Protein AF-A0A533ZZ92-F1 (afdb_monomer)

Nearest PDB structures (foldseek):
  5c22-assembly4_D  TM=4.446E-01  e=8.056E+00  Escherichia coli

Structure (mmCIF, N/CA/C/O backbone):
data_AF-A0A533ZZ92-F1
#
_entry.id   AF-A0A533ZZ92-F1
#
loop_
_atom_site.group_PDB
_atom_site.id
_atom_site.type_symbol
_atom_site.label_atom_id
_atom_site.label_alt_id
_atom_site.label_comp_id
_atom_site.label_asym_id
_atom_site.label_entity_id
_atom_site.label_seq_id
_atom_site.pdbx_PDB_ins_code
_atom_site.Cartn_x
_atom_site.Cartn_y
_atom_site.Cartn_z
_atom_site.occupancy
_atom_site.B_iso_or_equiv
_atom_site.auth_seq_id
_atom_site.auth_comp_id
_atom_site.auth_asym_id
_atom_site.auth_atom_id
_atom_site.pdbx_PDB_model_num
ATOM 1 N N . MET A 1 1 ? 40.485 -9.472 18.984 1.00 39.28 1 MET A N 1
ATOM 2 C CA . MET A 1 1 ? 40.193 -10.751 18.293 1.00 39.28 1 MET A CA 1
ATOM 3 C C . MET A 1 1 ? 38.671 -10.844 18.200 1.00 39.28 1 MET A C 1
ATOM 5 O O . MET A 1 1 ? 38.068 -10.799 19.252 1.00 39.28 1 MET A O 1
ATOM 9 N N . HIS A 1 2 ? 37.953 -10.836 17.078 1.00 36.47 2 HIS A N 1
ATOM 10 C CA . HIS A 1 2 ? 38.237 -11.016 15.654 1.00 36.47 2 HIS A CA 1
ATOM 11 C C . HIS A 1 2 ? 37.529 -9.912 14.844 1.00 36.47 2 HIS A C 1
ATOM 13 O O . HIS A 1 2 ? 36.383 -9.574 15.118 1.00 36.47 2 HIS A O 1
ATOM 19 N N . LYS A 1 3 ? 38.226 -9.373 13.837 1.00 41.16 3 LYS A N 1
ATOM 20 C CA . LYS A 1 3 ? 37.643 -8.608 12.729 1.00 41.16 3 LYS A CA 1
ATOM 21 C C . LYS A 1 3 ? 37.130 -9.624 11.703 1.00 41.16 3 LYS A C 1
ATOM 23 O O . LYS A 1 3 ? 37.913 -10.476 11.292 1.00 41.16 3 LYS A O 1
ATOM 28 N N . GLN A 1 4 ? 35.876 -9.523 11.271 1.00 42.19 4 GLN A N 1
ATOM 29 C CA . GLN A 1 4 ? 35.390 -10.211 10.072 1.00 42.19 4 GLN A CA 1
ATOM 30 C C . GLN A 1 4 ? 34.881 -9.187 9.060 1.00 42.19 4 GLN A C 1
ATOM 32 O O . GLN A 1 4 ? 33.756 -8.705 9.091 1.00 42.19 4 GLN A O 1
ATOM 37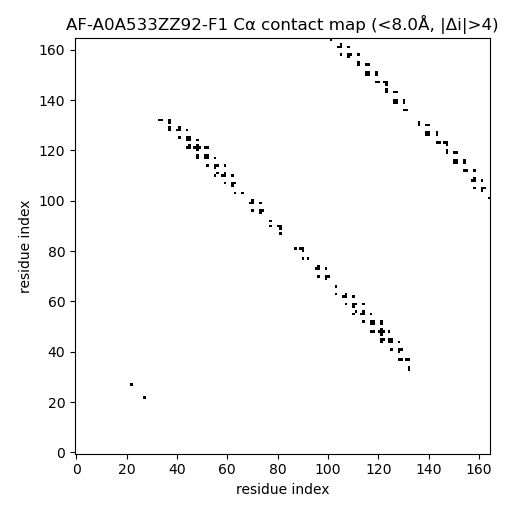 N N . THR A 1 5 ? 35.835 -8.824 8.214 1.00 46.47 5 THR A N 1
ATOM 38 C CA . THR A 1 5 ? 35.755 -8.489 6.797 1.00 46.47 5 THR A CA 1
ATOM 39 C C . THR A 1 5 ? 34.429 -8.889 6.137 1.00 46.47 5 THR A C 1
ATOM 41 O O . THR A 1 5 ? 34.236 -10.050 5.784 1.00 46.47 5 THR A O 1
ATOM 44 N N . PHE A 1 6 ? 33.536 -7.921 5.914 1.00 45.91 6 PHE A N 1
ATOM 45 C CA . PHE A 1 6 ? 32.474 -8.073 4.922 1.00 45.91 6 PHE A CA 1
ATOM 46 C C . PHE A 1 6 ? 33.083 -7.846 3.540 1.00 45.91 6 PHE A C 1
ATOM 48 O O . PHE A 1 6 ? 33.509 -6.750 3.179 1.00 45.91 6 PHE A O 1
ATOM 55 N N . ILE A 1 7 ? 33.208 -8.958 2.827 1.00 47.31 7 ILE A N 1
ATOM 56 C CA . ILE A 1 7 ? 33.732 -9.081 1.476 1.00 47.31 7 ILE A CA 1
ATOM 57 C C . ILE A 1 7 ? 32.750 -8.439 0.488 1.00 47.31 7 ILE A C 1
ATOM 59 O O . ILE A 1 7 ? 31.554 -8.713 0.517 1.00 47.31 7 ILE A O 1
ATOM 63 N N . LEU A 1 8 ? 33.319 -7.590 -0.369 1.00 40.47 8 LEU A N 1
ATOM 64 C CA . LEU A 1 8 ? 32.918 -7.247 -1.734 1.00 40.47 8 LEU A CA 1
ATOM 65 C C . LEU A 1 8 ? 31.659 -7.950 -2.280 1.00 40.47 8 LEU A C 1
ATOM 67 O O . LEU A 1 8 ? 31.715 -9.113 -2.673 1.00 40.47 8 LEU A O 1
ATOM 71 N N . VAL A 1 9 ? 30.584 -7.182 -2.476 1.00 41.62 9 VAL A N 1
ATOM 72 C CA . VAL A 1 9 ? 29.672 -7.414 -3.605 1.00 41.62 9 VAL A CA 1
ATOM 73 C C . VAL A 1 9 ? 30.158 -6.528 -4.741 1.00 41.62 9 VAL A C 1
ATOM 75 O O . VAL A 1 9 ? 29.884 -5.332 -4.819 1.00 41.62 9 VAL A O 1
ATOM 78 N N . THR A 1 10 ? 30.989 -7.137 -5.574 1.00 44.03 10 THR A N 1
ATOM 79 C CA . THR A 1 10 ? 31.538 -6.593 -6.806 1.00 44.03 10 THR A CA 1
ATOM 80 C C . THR A 1 10 ? 30.385 -6.207 -7.735 1.00 44.03 10 THR A C 1
ATOM 82 O O . THR A 1 10 ? 29.710 -7.067 -8.298 1.00 44.03 10 THR A O 1
ATOM 85 N N . LEU A 1 11 ? 30.161 -4.904 -7.905 1.00 43.47 11 LEU A N 1
ATOM 86 C CA . LEU A 1 11 ? 29.409 -4.335 -9.022 1.00 43.47 11 LEU A CA 1
ATOM 87 C C . LEU A 1 11 ? 30.173 -4.642 -10.314 1.00 43.47 11 LEU A C 1
ATOM 89 O O . LEU A 1 11 ? 30.963 -3.835 -10.796 1.00 43.47 11 LEU A O 1
ATOM 93 N N . ILE A 1 12 ? 29.956 -5.830 -10.876 1.00 45.38 12 ILE A N 1
ATOM 94 C CA . ILE A 1 12 ? 30.328 -6.116 -12.260 1.00 45.38 12 ILE A CA 1
ATOM 95 C C . ILE A 1 12 ? 29.243 -5.474 -13.128 1.00 45.38 12 ILE A C 1
ATOM 97 O O . ILE A 1 12 ? 28.360 -6.140 -13.661 1.00 45.38 12 ILE A O 1
ATOM 101 N N . PHE A 1 13 ? 29.293 -4.145 -13.250 1.00 50.41 13 PHE A N 1
ATOM 102 C CA . PHE A 1 13 ? 28.770 -3.490 -14.441 1.00 50.41 13 PHE A CA 1
ATOM 103 C C . PHE A 1 13 ? 29.670 -3.957 -15.575 1.00 50.41 13 PHE A C 1
ATOM 105 O O . PHE A 1 13 ? 30.800 -3.492 -15.723 1.00 50.41 13 PHE A O 1
ATOM 112 N N . ALA A 1 14 ? 29.202 -4.974 -16.296 1.00 43.69 14 ALA A N 1
ATOM 113 C CA . ALA A 1 14 ? 29.878 -5.502 -17.458 1.00 43.69 14 ALA A CA 1
ATOM 114 C C . ALA A 1 14 ? 30.215 -4.336 -18.394 1.00 43.69 14 ALA A C 1
ATOM 116 O O . ALA A 1 14 ? 29.336 -3.710 -18.987 1.00 43.69 14 ALA A O 1
ATOM 117 N N . ALA A 1 15 ? 31.510 -4.048 -18.496 1.00 45.81 15 ALA A N 1
ATOM 118 C CA . ALA A 1 15 ? 32.088 -3.243 -19.549 1.00 45.81 15 ALA A CA 1
ATOM 119 C C . ALA A 1 15 ? 31.890 -3.985 -20.879 1.00 45.81 15 ALA A C 1
ATOM 121 O O . ALA A 1 15 ? 32.808 -4.601 -21.409 1.00 45.81 15 ALA A O 1
ATOM 122 N N . VAL A 1 16 ? 30.678 -3.938 -21.427 1.00 52.72 16 VAL A N 1
ATOM 123 C CA . VAL A 1 16 ? 30.406 -4.295 -22.822 1.00 52.72 16 VAL A CA 1
ATOM 124 C C . VAL A 1 16 ? 30.580 -3.023 -23.650 1.00 52.72 16 VAL A C 1
ATOM 126 O O . VAL A 1 16 ? 29.627 -2.484 -24.198 1.00 52.72 16 VAL A O 1
ATOM 129 N N . LEU A 1 17 ? 31.796 -2.469 -23.665 1.00 52.34 17 LEU A N 1
ATOM 130 C CA . LEU A 1 17 ? 32.117 -1.304 -24.503 1.00 52.34 17 LEU A CA 1
ATOM 131 C C . LEU A 1 17 ? 33.278 -1.525 -25.466 1.00 52.34 17 LEU A C 1
ATOM 133 O O . LEU A 1 17 ? 33.547 -0.662 -26.292 1.00 52.34 17 LEU A O 1
ATOM 137 N N . LEU A 1 18 ? 33.960 -2.662 -25.428 1.00 51.09 18 LEU A N 1
ATOM 138 C CA . LEU A 1 18 ? 35.061 -2.898 -26.351 1.00 51.09 18 LEU A CA 1
ATOM 139 C C . LEU A 1 18 ? 35.036 -4.339 -26.823 1.00 51.09 18 LEU A C 1
ATOM 141 O O . LEU A 1 18 ? 35.726 -5.170 -26.244 1.00 51.09 18 LEU A O 1
ATOM 145 N N . GLN A 1 19 ? 34.254 -4.612 -27.868 1.00 47.12 19 GLN A N 1
ATOM 146 C CA . GLN A 1 19 ? 34.702 -5.363 -29.049 1.00 47.12 19 GLN A CA 1
ATOM 147 C C . GLN A 1 19 ? 33.508 -5.700 -29.947 1.00 47.12 19 GLN A C 1
ATOM 149 O O . GLN A 1 19 ? 32.736 -6.609 -29.669 1.00 47.12 19 GLN A O 1
ATOM 154 N N . GLY A 1 20 ? 33.406 -4.970 -31.058 1.00 41.41 20 GLY A N 1
ATOM 155 C CA . GLY A 1 20 ? 32.576 -5.345 -32.198 1.00 41.41 20 GLY A CA 1
ATOM 156 C C . GLY A 1 20 ? 31.281 -4.554 -32.320 1.00 41.41 20 GLY A C 1
ATOM 157 O O . GLY A 1 20 ? 30.236 -4.992 -31.862 1.00 41.41 20 GLY A O 1
ATOM 158 N N . CYS A 1 21 ? 31.325 -3.423 -33.020 1.00 41.62 21 CYS A N 1
ATOM 159 C CA . CYS A 1 21 ? 30.693 -3.300 -34.334 1.00 41.62 21 CYS A CA 1
ATOM 160 C C . CYS A 1 21 ? 30.851 -1.870 -34.845 1.00 41.62 21 CYS A C 1
ATOM 162 O O . CYS A 1 21 ? 30.814 -0.898 -34.098 1.00 41.62 21 CYS A O 1
ATOM 164 N N . ASN A 1 22 ? 30.995 -1.775 -36.155 1.00 46.97 22 ASN A N 1
ATOM 165 C CA . ASN A 1 22 ? 30.945 -0.575 -36.971 1.00 46.97 22 ASN A CA 1
ATOM 166 C C . ASN A 1 22 ? 29.517 0.021 -36.935 1.00 46.97 22 ASN A C 1
ATOM 168 O O . ASN A 1 22 ? 28.823 0.068 -37.947 1.00 46.97 22 ASN A O 1
ATOM 172 N N . GLN A 1 23 ? 29.012 0.347 -35.741 1.00 46.34 23 GLN A N 1
ATOM 173 C CA . GLN A 1 23 ? 27.671 0.873 -35.539 1.00 46.34 23 GLN A CA 1
ATOM 174 C C . GLN A 1 23 ? 27.705 2.374 -35.767 1.00 46.34 23 GLN A C 1
ATOM 176 O O . GLN A 1 23 ? 28.268 3.145 -34.995 1.00 46.34 23 GLN A O 1
ATOM 181 N N . GLN A 1 24 ? 27.091 2.739 -36.883 1.00 47.12 24 GLN A N 1
ATOM 182 C CA . GLN A 1 24 ? 26.692 4.073 -37.285 1.00 47.12 24 GLN A CA 1
ATOM 183 C C . GLN A 1 24 ? 26.411 4.983 -36.066 1.00 47.12 24 GLN A C 1
ATOM 185 O O . GLN A 1 24 ? 25.638 4.574 -35.188 1.00 47.12 24 GLN A O 1
ATOM 190 N N . PRO A 1 25 ? 26.990 6.199 -35.999 1.00 53.19 25 PRO A N 1
ATOM 191 C CA . PRO A 1 25 ? 26.830 7.126 -34.870 1.00 53.19 25 PRO A CA 1
ATOM 192 C C . PRO A 1 25 ? 25.360 7.431 -34.526 1.00 53.19 25 PRO A C 1
ATOM 194 O O . PRO A 1 25 ? 25.044 7.722 -33.372 1.00 53.19 25 PRO A O 1
ATOM 197 N N . ASP A 1 26 ? 24.446 7.251 -35.484 1.00 54.91 26 ASP A N 1
ATOM 198 C CA . ASP A 1 26 ? 22.996 7.355 -35.293 1.00 54.91 26 ASP A CA 1
ATOM 199 C C . ASP A 1 26 ? 22.424 6.350 -34.272 1.00 54.91 26 ASP A C 1
ATOM 201 O O . ASP A 1 26 ? 21.426 6.634 -33.610 1.00 54.91 26 ASP A O 1
ATOM 205 N N . THR A 1 27 ? 23.050 5.181 -34.095 1.00 57.94 27 THR A N 1
ATOM 206 C CA . THR A 1 27 ? 22.552 4.127 -33.187 1.00 57.94 27 THR A CA 1
ATOM 207 C C . THR A 1 27 ? 22.940 4.408 -31.737 1.00 57.94 27 THR A C 1
ATOM 209 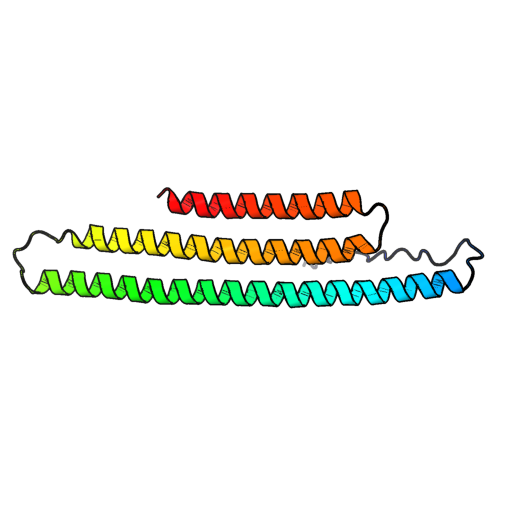O O . THR A 1 27 ? 22.128 4.226 -30.833 1.00 57.94 27 THR A O 1
ATOM 212 N N . ALA A 1 28 ? 24.157 4.909 -31.504 1.00 61.38 28 ALA A N 1
ATOM 213 C CA . ALA A 1 28 ? 24.635 5.262 -30.168 1.00 61.38 28 ALA A CA 1
ATOM 214 C C . ALA A 1 28 ? 23.874 6.469 -29.595 1.00 61.38 28 ALA A C 1
ATOM 216 O O . ALA A 1 28 ? 23.447 6.435 -28.441 1.00 61.38 28 ALA A O 1
ATOM 217 N N . ALA A 1 29 ? 23.628 7.494 -30.420 1.00 63.28 29 ALA A N 1
ATOM 218 C CA . ALA A 1 29 ? 22.827 8.653 -30.031 1.00 63.28 29 ALA A CA 1
ATOM 219 C C . ALA A 1 29 ? 21.377 8.264 -29.686 1.00 63.28 29 ALA A C 1
ATOM 221 O O . ALA A 1 29 ? 20.819 8.746 -28.698 1.00 63.28 29 ALA A O 1
ATOM 222 N N . LYS A 1 30 ? 20.781 7.339 -30.453 1.00 63.66 30 LYS A N 1
ATOM 223 C CA . LYS A 1 30 ? 19.426 6.831 -30.206 1.00 63.66 30 LYS A CA 1
ATOM 224 C C . LYS A 1 30 ? 19.328 6.037 -28.898 1.00 63.66 30 LYS A C 1
ATOM 226 O O . LYS A 1 30 ? 18.434 6.299 -28.103 1.00 63.66 30 LYS A O 1
ATOM 231 N N . VAL A 1 31 ? 20.288 5.152 -28.620 1.00 66.94 31 VAL A N 1
ATOM 232 C CA . VAL A 1 31 ? 20.342 4.391 -27.355 1.00 66.94 31 VAL A CA 1
ATOM 233 C C . VAL A 1 31 ? 20.523 5.315 -26.144 1.00 66.94 31 VAL A C 1
ATOM 235 O O . VAL A 1 31 ? 19.898 5.099 -25.103 1.00 66.94 31 VAL A O 1
ATOM 238 N N . GLN A 1 32 ? 21.326 6.376 -26.265 1.00 64.69 32 GLN A N 1
ATOM 239 C CA . GLN A 1 32 ? 21.478 7.378 -25.204 1.00 64.69 32 GLN A CA 1
ATOM 240 C C . GLN A 1 32 ? 20.180 8.155 -24.945 1.00 64.69 32 GLN A C 1
ATOM 242 O O . GLN A 1 32 ? 19.794 8.328 -23.787 1.00 64.69 32 GLN A O 1
ATOM 247 N N . ALA A 1 33 ? 19.487 8.583 -26.004 1.00 70.00 33 ALA A N 1
ATOM 248 C CA . ALA A 1 33 ? 18.204 9.274 -25.895 1.00 70.00 33 ALA A CA 1
ATOM 249 C C . ALA A 1 33 ? 17.108 8.374 -25.290 1.00 70.00 33 ALA A C 1
ATOM 251 O O . ALA A 1 33 ? 16.371 8.814 -24.405 1.00 70.00 33 ALA A O 1
ATOM 252 N N . ASP A 1 34 ? 17.045 7.105 -25.701 1.00 73.50 34 ASP A N 1
ATOM 253 C CA . ASP A 1 34 ? 16.098 6.121 -25.167 1.00 73.50 34 ASP A CA 1
ATOM 254 C C . ASP A 1 34 ? 16.373 5.826 -23.682 1.00 73.50 34 ASP A C 1
ATOM 256 O O . ASP A 1 34 ? 15.448 5.759 -22.871 1.00 73.50 34 ASP A O 1
ATOM 260 N N . THR A 1 35 ? 17.648 5.755 -23.289 1.00 77.50 35 THR A N 1
ATOM 261 C CA . THR A 1 35 ? 18.049 5.573 -21.885 1.00 77.50 35 THR A CA 1
ATOM 262 C C . THR A 1 35 ? 17.647 6.769 -21.020 1.00 77.50 35 THR A C 1
ATOM 264 O O . THR A 1 35 ? 17.084 6.586 -19.940 1.00 77.50 35 THR A O 1
ATOM 267 N N . ALA A 1 36 ? 17.892 7.997 -21.489 1.00 83.38 36 ALA A N 1
ATOM 268 C CA . ALA A 1 36 ? 17.510 9.211 -20.766 1.00 83.38 36 ALA A CA 1
ATOM 269 C C . ALA A 1 36 ? 15.986 9.312 -20.591 1.00 83.38 36 ALA A C 1
ATOM 271 O O . ALA A 1 36 ? 15.499 9.625 -19.503 1.00 83.38 36 ALA A O 1
ATOM 272 N N . LYS A 1 37 ? 15.224 8.979 -21.641 1.00 82.62 37 LYS A N 1
ATOM 273 C CA . LYS A 1 37 ? 13.760 8.939 -21.587 1.00 82.62 37 LYS A CA 1
ATOM 274 C C . LYS A 1 37 ? 13.258 7.920 -20.568 1.00 82.62 37 LYS A C 1
ATOM 276 O O . LYS A 1 37 ? 12.330 8.215 -19.824 1.00 82.62 37 LYS A O 1
ATOM 281 N N . VAL A 1 38 ? 13.876 6.745 -20.492 1.00 84.50 38 VAL A N 1
ATOM 282 C CA . VAL A 1 38 ? 13.448 5.729 -19.525 1.00 84.50 38 VAL A CA 1
ATOM 283 C C . VAL A 1 38 ? 13.776 6.135 -18.096 1.00 84.50 38 VAL A C 1
ATOM 285 O O . VAL A 1 38 ? 12.953 5.931 -17.211 1.00 84.50 38 VAL A O 1
ATOM 288 N N . GLN A 1 39 ? 14.934 6.746 -17.850 1.00 86.44 39 GLN A N 1
ATOM 289 C CA . GLN A 1 39 ? 15.233 7.271 -16.516 1.00 86.44 39 GLN A CA 1
ATOM 290 C C . GLN A 1 39 ? 14.188 8.306 -16.078 1.00 86.44 39 GLN A C 1
ATOM 292 O O . GLN A 1 39 ? 13.754 8.277 -14.928 1.00 86.44 39 GLN A O 1
ATOM 297 N N . ALA A 1 40 ? 13.721 9.155 -16.999 1.00 89.81 40 ALA A N 1
ATOM 298 C CA . ALA A 1 40 ? 12.624 10.079 -16.730 1.00 89.81 40 ALA A CA 1
ATOM 299 C C . ALA A 1 40 ? 11.288 9.354 -16.465 1.00 89.81 40 ALA A C 1
ATOM 301 O O . ALA A 1 40 ? 10.592 9.707 -15.514 1.00 89.81 40 ALA A O 1
ATOM 302 N N . ASP A 1 41 ? 10.944 8.326 -17.251 1.00 88.88 41 ASP A N 1
ATOM 303 C CA . ASP A 1 41 ? 9.741 7.505 -17.039 1.00 88.88 41 ASP A CA 1
ATOM 304 C C . ASP A 1 41 ? 9.773 6.786 -15.676 1.00 88.88 41 ASP A C 1
ATOM 306 O O . ASP A 1 41 ? 8.759 6.749 -14.980 1.00 88.88 41 ASP A O 1
ATOM 310 N N . ILE A 1 42 ? 10.929 6.246 -15.272 1.00 89.50 42 ILE A N 1
ATOM 311 C CA . ILE A 1 42 ? 11.128 5.597 -13.968 1.00 89.50 42 ILE A CA 1
ATOM 312 C C . ILE A 1 42 ? 10.988 6.618 -12.842 1.00 89.50 42 ILE A C 1
ATOM 314 O O . ILE A 1 42 ? 10.201 6.391 -11.930 1.00 89.50 42 ILE A O 1
ATOM 318 N N . ALA A 1 43 ? 11.690 7.752 -12.917 1.00 93.12 43 ALA A N 1
ATOM 319 C CA . ALA A 1 43 ? 11.621 8.788 -11.888 1.00 93.12 43 ALA A CA 1
ATOM 320 C C . ALA A 1 43 ? 10.191 9.324 -11.721 1.00 93.12 43 ALA A C 1
ATOM 322 O O . ALA A 1 43 ? 9.728 9.554 -10.604 1.00 93.12 43 ALA A O 1
ATOM 323 N N . LYS A 1 44 ? 9.460 9.473 -12.832 1.00 93.19 44 LYS A N 1
ATOM 324 C CA . LYS A 1 44 ? 8.045 9.837 -12.805 1.00 93.19 44 LYS A CA 1
ATOM 325 C C . LYS A 1 44 ? 7.190 8.753 -12.146 1.00 93.19 44 LYS A C 1
ATOM 327 O O . LYS A 1 44 ? 6.389 9.081 -11.279 1.00 93.19 44 LYS A O 1
ATOM 332 N N . ALA A 1 45 ? 7.368 7.485 -12.522 1.00 91.81 45 ALA A N 1
ATOM 333 C CA . ALA A 1 45 ? 6.637 6.368 -11.922 1.00 91.81 45 ALA A CA 1
ATOM 334 C C . ALA A 1 45 ? 6.913 6.236 -10.413 1.00 91.81 45 ALA A C 1
ATOM 336 O O . ALA A 1 45 ? 5.994 5.971 -9.640 1.00 91.81 45 ALA A O 1
ATOM 337 N N . GLU A 1 46 ? 8.154 6.467 -9.981 1.00 91.19 46 GLU A N 1
ATOM 338 C CA . GLU A 1 46 ? 8.537 6.494 -8.568 1.00 91.19 46 GLU A CA 1
ATOM 339 C C . GLU A 1 46 ? 7.859 7.655 -7.829 1.00 91.19 46 GLU A C 1
ATOM 341 O O . GLU A 1 46 ? 7.285 7.438 -6.764 1.00 91.19 46 GLU A O 1
ATOM 346 N N . ALA A 1 47 ? 7.849 8.863 -8.400 1.00 95.62 47 ALA A N 1
ATOM 347 C CA . ALA A 1 47 ? 7.194 10.027 -7.799 1.00 95.62 47 ALA A CA 1
ATOM 348 C C . ALA A 1 47 ? 5.664 9.869 -7.712 1.00 95.62 47 ALA A C 1
ATOM 350 O O . ALA A 1 47 ? 5.073 10.096 -6.653 1.00 95.62 47 ALA A O 1
ATOM 351 N N . ASP A 1 48 ? 5.022 9.436 -8.800 1.00 93.06 48 ASP A N 1
ATOM 352 C CA . ASP A 1 48 ? 3.578 9.181 -8.844 1.00 93.06 48 ASP A CA 1
ATOM 353 C C . ASP A 1 48 ? 3.196 8.048 -7.873 1.00 93.06 48 ASP A C 1
ATOM 355 O O . ASP A 1 48 ? 2.191 8.133 -7.160 1.00 93.06 48 ASP A O 1
ATOM 359 N N . GLY A 1 49 ? 4.031 7.007 -7.789 1.00 93.88 49 GLY A N 1
ATOM 360 C CA . GLY A 1 49 ? 3.893 5.909 -6.839 1.00 93.88 49 GLY A CA 1
ATOM 361 C C . GLY A 1 49 ? 4.019 6.356 -5.382 1.00 93.88 49 GLY A C 1
ATOM 362 O O . GLY A 1 49 ? 3.147 6.052 -4.569 1.00 93.88 49 GLY A O 1
ATOM 363 N N . GLN A 1 50 ? 5.053 7.132 -5.049 1.00 96.00 50 GLN A N 1
ATOM 364 C CA . GLN A 1 50 ? 5.244 7.686 -3.705 1.00 96.00 50 GLN A CA 1
ATOM 365 C C . GLN A 1 50 ? 4.064 8.555 -3.278 1.00 96.00 50 GLN A C 1
ATOM 367 O O . GLN A 1 50 ? 3.587 8.417 -2.154 1.00 96.00 50 GLN A O 1
ATOM 372 N N . LYS A 1 51 ? 3.542 9.396 -4.179 1.00 96.38 51 LYS A N 1
ATOM 373 C CA . LYS A 1 51 ? 2.358 10.212 -3.897 1.00 96.38 51 LYS A CA 1
ATOM 374 C C . LYS A 1 51 ? 1.154 9.346 -3.519 1.00 96.38 51 LYS A C 1
ATOM 376 O O . LYS A 1 51 ? 0.534 9.595 -2.491 1.00 96.38 51 LYS A O 1
ATOM 381 N N . LYS A 1 52 ? 0.860 8.296 -4.295 1.00 95.00 52 LYS A N 1
ATOM 382 C CA . LYS A 1 52 ? -0.235 7.358 -3.985 1.00 95.00 52 LYS A CA 1
ATOM 383 C C . LYS A 1 52 ? -0.051 6.671 -2.630 1.00 95.00 52 LYS A C 1
ATOM 385 O O . LYS A 1 52 ? -1.022 6.515 -1.895 1.00 95.00 52 LYS A O 1
ATOM 390 N N . ILE A 1 53 ? 1.176 6.260 -2.304 1.00 95.56 53 ILE A N 1
ATOM 391 C CA . ILE A 1 53 ? 1.491 5.616 -1.022 1.00 95.56 53 ILE A CA 1
ATOM 392 C C . ILE A 1 53 ? 1.267 6.592 0.137 1.00 95.56 53 ILE A C 1
ATOM 394 O O . ILE A 1 53 ? 0.656 6.213 1.131 1.00 95.56 53 ILE A O 1
ATOM 398 N N . ILE A 1 54 ? 1.718 7.843 0.006 1.00 96.75 54 ILE A N 1
ATOM 399 C CA . ILE A 1 54 ? 1.516 8.888 1.020 1.00 96.75 54 ILE A CA 1
ATOM 400 C C . ILE A 1 54 ? 0.023 9.172 1.210 1.00 96.75 54 ILE A C 1
ATOM 402 O O . ILE A 1 54 ? -0.446 9.203 2.345 1.00 96.75 54 ILE A O 1
ATOM 406 N N . ASP A 1 55 ? -0.734 9.315 0.121 1.00 96.06 55 ASP A N 1
ATOM 407 C CA . ASP A 1 55 ? -2.179 9.556 0.182 1.00 96.06 55 ASP A CA 1
ATOM 408 C C . ASP A 1 55 ? -2.921 8.385 0.858 1.00 96.06 55 ASP A C 1
ATOM 410 O O . ASP A 1 55 ? -3.841 8.604 1.649 1.00 96.06 55 ASP A O 1
ATOM 414 N N . ALA A 1 56 ? -2.523 7.137 0.585 1.00 95.44 56 ALA A N 1
ATOM 415 C CA . ALA A 1 56 ? -3.084 5.956 1.242 1.00 95.44 56 ALA A CA 1
ATOM 416 C C . ALA A 1 56 ? -2.700 5.884 2.730 1.00 95.44 56 ALA A C 1
ATOM 418 O O . ALA A 1 56 ? -3.551 5.598 3.571 1.00 95.44 56 ALA A O 1
ATOM 419 N N . GLN A 1 57 ? -1.449 6.206 3.073 1.00 95.44 57 GLN A N 1
ATOM 420 C CA . GLN A 1 57 ? -0.986 6.239 4.460 1.00 95.44 57 GLN A CA 1
ATOM 421 C C . GLN A 1 57 ? -1.727 7.310 5.269 1.00 95.44 57 GLN A C 1
ATOM 423 O O . GLN A 1 57 ? -2.181 7.037 6.374 1.00 95.44 57 GLN A O 1
ATOM 428 N N . ALA A 1 58 ? -1.938 8.498 4.696 1.00 97.19 58 ALA A N 1
ATOM 429 C CA . ALA A 1 58 ? -2.702 9.560 5.341 1.00 97.19 58 ALA A CA 1
ATOM 430 C C . ALA A 1 58 ? -4.153 9.135 5.634 1.00 97.19 58 ALA A C 1
ATOM 432 O O . ALA A 1 58 ? -4.701 9.473 6.684 1.00 97.19 58 ALA A O 1
ATOM 433 N N . LYS A 1 59 ? -4.775 8.357 4.737 1.00 95.38 59 LYS A N 1
ATOM 434 C CA . LYS A 1 59 ? -6.109 7.780 4.973 1.00 95.38 59 LYS A CA 1
ATOM 435 C C . LYS A 1 59 ? -6.099 6.739 6.088 1.00 95.38 59 LYS A C 1
ATOM 437 O O . LYS A 1 59 ? -7.012 6.747 6.909 1.00 95.38 59 LYS A O 1
ATOM 442 N N . LEU A 1 60 ? -5.088 5.873 6.139 1.00 95.38 60 LEU A N 1
ATOM 443 C CA . LEU A 1 60 ? -4.922 4.916 7.235 1.00 95.38 60 LEU A CA 1
ATOM 444 C C . LEU A 1 60 ? -4.800 5.639 8.581 1.00 95.38 60 LEU A C 1
ATOM 446 O O . LEU A 1 60 ? -5.530 5.315 9.517 1.00 95.38 60 LEU A O 1
ATOM 450 N N . ASP A 1 61 ? -3.964 6.672 8.654 1.00 96.06 61 ASP A N 1
ATOM 451 C CA . ASP A 1 61 ? -3.790 7.470 9.869 1.00 96.06 61 ASP A CA 1
ATOM 452 C C . ASP A 1 61 ? -5.104 8.160 10.280 1.00 96.06 61 ASP A C 1
ATOM 454 O O . ASP A 1 61 ? -5.470 8.173 11.459 1.00 96.06 61 ASP A O 1
ATOM 458 N N . GLN A 1 62 ? -5.868 8.674 9.308 1.00 96.69 62 GLN A N 1
ATOM 459 C CA . GLN A 1 62 ? -7.194 9.248 9.544 1.00 96.69 62 GLN A CA 1
ATOM 460 C C . GLN A 1 62 ? -8.181 8.211 10.098 1.00 96.69 62 GLN A C 1
ATOM 462 O O . GLN A 1 62 ? -8.915 8.511 11.041 1.00 96.69 62 GLN A O 1
ATOM 467 N N . VAL A 1 63 ? -8.207 6.999 9.536 1.00 95.94 63 VAL A N 1
ATOM 468 C CA . VAL A 1 63 ? -9.072 5.905 10.001 1.00 95.94 63 VAL A CA 1
ATOM 469 C C . VAL A 1 63 ? -8.714 5.502 11.428 1.00 95.94 63 VAL A C 1
ATOM 471 O O . VAL A 1 63 ? -9.605 5.388 12.267 1.00 95.94 63 VAL A O 1
ATOM 474 N N . VAL A 1 64 ? -7.425 5.358 11.741 1.00 94.75 64 VAL A N 1
ATOM 475 C CA . VAL A 1 64 ? -6.957 5.046 13.100 1.00 94.75 64 VAL A CA 1
ATOM 476 C C . VAL A 1 64 ? -7.374 6.140 14.086 1.00 94.75 64 VAL A C 1
ATOM 478 O O . VAL A 1 64 ? -7.909 5.841 15.155 1.00 94.75 64 VAL A O 1
ATOM 481 N N . ALA A 1 65 ? -7.185 7.413 13.730 1.00 95.12 65 ALA A N 1
ATOM 482 C CA . ALA A 1 65 ? -7.581 8.534 14.579 1.00 95.12 65 ALA A CA 1
ATOM 483 C C . ALA A 1 65 ? -9.101 8.573 14.820 1.00 95.12 65 ALA A C 1
ATOM 485 O O . ALA A 1 65 ? -9.542 8.775 15.955 1.00 95.12 65 ALA A O 1
ATOM 486 N N . GLN A 1 66 ? -9.900 8.346 13.774 1.00 92.56 66 GLN A N 1
ATOM 487 C CA . GLN A 1 66 ? -11.358 8.312 13.874 1.00 92.56 66 GLN A CA 1
ATOM 488 C C . GLN A 1 66 ? -11.834 7.138 14.737 1.00 92.56 66 GLN A C 1
ATOM 490 O O . GLN A 1 66 ? -12.640 7.335 15.641 1.00 92.56 66 GLN A O 1
ATOM 495 N N . ASN A 1 67 ? -11.279 5.945 14.531 1.00 92.31 67 ASN A N 1
ATOM 496 C CA . ASN A 1 67 ? -11.621 4.760 15.312 1.00 92.31 67 ASN A CA 1
ATOM 497 C C . ASN A 1 67 ? -11.295 4.927 16.800 1.00 92.31 67 ASN A C 1
ATOM 499 O O . ASN A 1 67 ? -12.094 4.545 17.651 1.00 92.31 67 ASN A O 1
ATOM 503 N N . ASN A 1 68 ? -10.157 5.543 17.133 1.00 90.38 68 ASN A N 1
ATOM 504 C CA . ASN A 1 68 ? -9.818 5.849 18.524 1.00 90.38 68 ASN A CA 1
ATOM 505 C C . ASN A 1 68 ? -10.844 6.794 19.161 1.00 90.38 68 ASN A C 1
ATOM 507 O O . ASN A 1 68 ? -11.242 6.595 20.308 1.00 90.38 68 ASN A O 1
ATOM 511 N N . LYS A 1 69 ? -11.303 7.807 18.418 1.00 90.81 69 LYS A N 1
ATOM 512 C CA . LYS A 1 69 ? -12.351 8.721 18.884 1.00 90.81 69 LYS A CA 1
ATOM 513 C C . LYS A 1 69 ? -13.676 7.989 19.112 1.00 90.81 69 LYS A C 1
ATOM 515 O O . LYS A 1 69 ? -14.311 8.208 20.142 1.00 90.81 69 LYS A O 1
ATOM 520 N N . ASP A 1 70 ? -14.063 7.114 18.188 1.00 87.25 70 ASP A N 1
ATOM 521 C CA . ASP A 1 70 ? -15.307 6.344 18.269 1.00 87.25 70 ASP A CA 1
ATOM 522 C C . ASP A 1 70 ? -15.278 5.360 19.452 1.00 87.25 70 ASP A C 1
ATOM 524 O O . ASP A 1 70 ? -16.242 5.280 20.215 1.00 87.25 70 ASP A O 1
ATOM 528 N N . LEU A 1 71 ? -14.145 4.686 19.682 1.00 87.12 71 LEU A N 1
ATOM 529 C CA . LEU A 1 71 ? -13.950 3.784 20.823 1.00 87.12 71 LEU A CA 1
ATOM 530 C C . LEU A 1 71 ? -14.009 4.510 22.170 1.00 87.12 71 LEU A C 1
ATOM 532 O O . LEU A 1 71 ? -14.657 4.028 23.100 1.00 87.12 71 LEU A O 1
ATOM 536 N N . VAL A 1 72 ? -13.370 5.677 22.282 1.00 87.69 72 VAL A N 1
ATOM 537 C CA . VAL A 1 72 ? -13.442 6.504 23.498 1.00 87.69 72 VAL A CA 1
ATOM 538 C C . VAL A 1 72 ? -14.873 6.994 23.738 1.00 87.69 72 VAL A C 1
ATOM 540 O O . VAL A 1 72 ? -15.333 7.003 24.883 1.00 87.69 72 VAL A O 1
ATOM 543 N N . GLY A 1 73 ? -15.601 7.356 22.676 1.00 84.81 73 GLY A N 1
ATOM 544 C CA . GLY A 1 73 ? -17.023 7.699 22.751 1.00 84.81 73 GLY A CA 1
ATOM 545 C C . GLY A 1 73 ? -17.858 6.541 23.299 1.00 84.81 73 GLY A C 1
ATOM 546 O O . GLY A 1 73 ? -18.528 6.701 24.318 1.00 84.81 73 GLY A O 1
ATOM 547 N N . ALA A 1 74 ? -17.721 5.353 22.703 1.00 83.25 74 ALA A N 1
ATOM 548 C CA . ALA A 1 74 ? -18.429 4.148 23.131 1.00 83.25 74 ALA A CA 1
ATOM 549 C C . ALA A 1 74 ? -18.139 3.776 24.597 1.00 83.25 74 ALA A C 1
ATOM 551 O O . ALA A 1 74 ? -19.057 3.452 25.350 1.00 83.25 74 ALA A O 1
ATOM 552 N N . GLN A 1 75 ? -16.881 3.881 25.040 1.00 83.25 75 GLN A N 1
ATOM 553 C CA . GLN A 1 75 ? -16.510 3.662 26.444 1.00 83.25 75 GLN A CA 1
ATOM 554 C C . GLN A 1 75 ? -17.124 4.709 27.384 1.00 83.25 75 GLN A C 1
ATOM 556 O O . GLN A 1 75 ? -17.587 4.372 28.474 1.00 83.25 75 GLN A O 1
ATOM 561 N N . THR A 1 76 ? -17.159 5.976 26.966 1.00 83.94 76 THR A N 1
ATOM 562 C CA . THR A 1 76 ? -17.738 7.061 27.770 1.00 83.94 76 THR A CA 1
ATOM 563 C C . THR A 1 76 ? -19.249 6.888 27.935 1.00 83.94 76 THR A C 1
ATOM 565 O O . THR A 1 76 ? -19.779 7.068 29.035 1.00 83.94 76 THR A O 1
ATOM 568 N N . ASP A 1 77 ? -19.950 6.510 26.866 1.00 78.88 77 ASP A N 1
ATOM 569 C CA . ASP A 1 77 ? -21.395 6.278 26.895 1.00 78.88 77 ASP A CA 1
ATOM 570 C C . ASP A 1 77 ? -21.750 5.042 27.731 1.00 78.88 77 ASP A C 1
ATOM 572 O O . ASP A 1 77 ? -22.657 5.098 28.567 1.00 78.88 77 ASP A O 1
ATOM 576 N N . ALA A 1 78 ? -20.962 3.968 27.608 1.00 76.06 78 ALA A N 1
ATOM 577 C CA . ALA A 1 78 ? -21.045 2.799 28.479 1.00 76.06 78 ALA A CA 1
ATOM 578 C C . ALA A 1 78 ? -20.914 3.171 29.967 1.00 76.06 78 ALA A C 1
ATOM 580 O O . ALA A 1 78 ? -21.701 2.718 30.804 1.00 76.06 78 ALA A O 1
ATOM 581 N N . GLN A 1 79 ? -19.951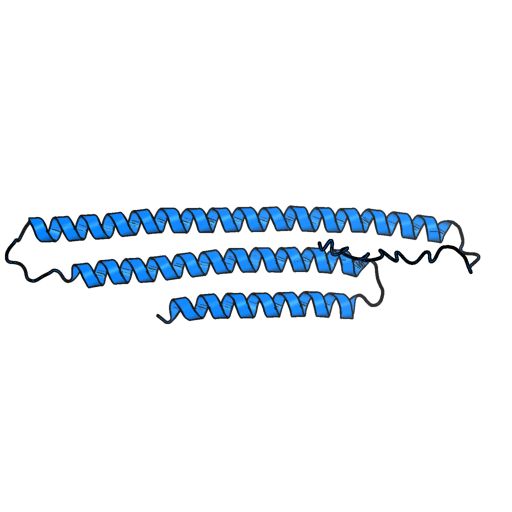 4.034 30.305 1.00 79.31 79 GLN A N 1
ATOM 582 C CA . GLN A 1 79 ? -19.704 4.459 31.683 1.00 79.31 79 GLN A CA 1
ATOM 583 C C . GLN A 1 79 ? -20.831 5.344 32.239 1.00 79.31 79 GLN A C 1
ATOM 585 O O . GLN A 1 79 ? -21.216 5.177 33.397 1.00 79.31 79 GLN A O 1
ATOM 590 N N . LYS A 1 80 ? -21.405 6.243 31.423 1.00 77.88 80 LYS A N 1
ATOM 591 C CA . LYS A 1 80 ? -22.592 7.039 31.798 1.00 77.88 80 LYS A CA 1
ATOM 592 C C . LYS A 1 80 ? -23.828 6.173 32.043 1.00 77.88 80 LYS A C 1
ATOM 594 O O . LYS A 1 80 ? -24.636 6.493 32.913 1.00 77.88 80 LYS A O 1
ATOM 599 N N . GLY A 1 81 ? -24.000 5.090 31.288 1.00 68.00 81 GLY A N 1
ATOM 600 C CA . GLY A 1 81 ? -25.088 4.137 31.518 1.00 68.00 81 GLY A CA 1
ATOM 601 C C . GLY A 1 81 ? -24.997 3.473 32.896 1.00 68.00 81 GLY A C 1
ATOM 602 O O . GLY A 1 81 ? -26.003 3.361 33.594 1.00 68.00 81 GLY A O 1
ATOM 603 N N . ALA A 1 82 ? -23.784 3.105 33.320 1.00 66.88 82 ALA A N 1
ATOM 604 C CA . ALA A 1 82 ? -23.537 2.441 34.601 1.00 66.88 82 ALA A CA 1
ATOM 605 C C . ALA A 1 82 ? -23.727 3.363 35.822 1.00 66.88 82 ALA A C 1
ATOM 607 O O . ALA A 1 82 ? -24.237 2.924 36.851 1.00 66.88 82 ALA A O 1
ATOM 608 N N . THR A 1 83 ? -23.359 4.646 35.726 1.00 69.44 83 THR A N 1
ATOM 609 C CA . THR A 1 83 ? -23.515 5.602 36.840 1.00 69.44 83 THR A CA 1
ATOM 610 C C . THR A 1 83 ? -24.964 5.999 37.117 1.00 69.44 83 THR A C 1
ATOM 612 O O . THR A 1 83 ? -25.277 6.365 38.247 1.00 69.44 83 THR A O 1
ATOM 615 N N . ASN A 1 84 ? -25.861 5.895 36.133 1.00 72.19 84 ASN A N 1
ATOM 616 C CA . ASN A 1 84 ? -27.273 6.255 36.299 1.00 72.19 84 ASN A CA 1
ATOM 617 C C . ASN A 1 84 ? -28.142 5.138 36.914 1.00 72.19 84 ASN A C 1
ATOM 619 O O . ASN A 1 84 ? -29.277 5.412 37.301 1.00 72.19 84 ASN A O 1
ATOM 623 N N . ASN A 1 85 ? -27.648 3.896 37.025 1.00 66.19 85 ASN A N 1
ATOM 624 C CA . ASN A 1 85 ? -28.384 2.797 37.662 1.00 66.19 85 ASN A CA 1
ATOM 625 C C . ASN A 1 85 ? -27.437 1.764 38.323 1.00 66.19 85 ASN A C 1
ATOM 627 O O . ASN A 1 85 ? -27.092 0.759 37.701 1.00 66.19 85 ASN A O 1
ATOM 631 N N . PRO A 1 86 ? -27.017 1.979 39.584 1.00 64.56 86 PRO A N 1
ATOM 632 C CA . PRO A 1 86 ? -25.998 1.160 40.255 1.00 64.56 86 PRO A CA 1
ATOM 633 C C . PRO A 1 86 ? -26.431 -0.284 40.576 1.00 64.56 86 PRO A C 1
ATOM 635 O O . PRO A 1 86 ? -25.590 -1.102 40.937 1.00 64.56 86 PRO A O 1
ATOM 638 N N . THR A 1 87 ? -27.720 -0.611 40.450 1.00 70.25 87 THR A N 1
ATOM 639 C CA . THR A 1 87 ? -28.275 -1.970 40.597 1.00 70.25 87 THR A CA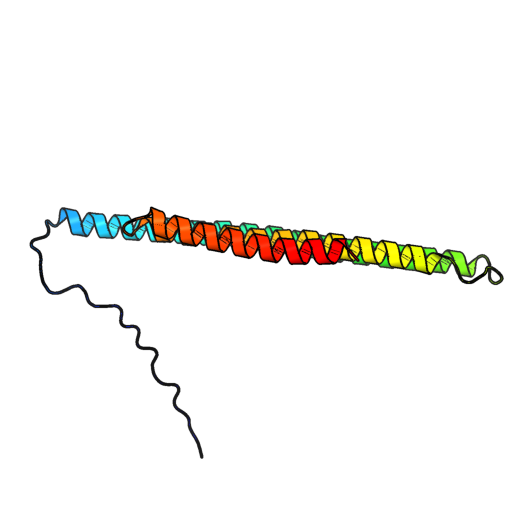 1
ATOM 640 C C . THR A 1 87 ? -28.555 -2.658 39.261 1.00 70.25 87 THR A C 1
ATOM 642 O O . THR A 1 87 ? -29.015 -3.802 39.254 1.00 70.25 87 THR A O 1
ATOM 645 N N . ALA A 1 88 ? -28.289 -1.999 38.129 1.00 59.38 88 ALA A N 1
ATOM 646 C CA . ALA A 1 88 ? -28.398 -2.642 36.829 1.00 59.38 88 ALA A CA 1
ATOM 647 C C . ALA A 1 88 ? -27.364 -3.781 36.717 1.00 59.38 88 ALA A C 1
ATOM 649 O O . ALA A 1 88 ? -26.215 -3.603 37.134 1.00 59.38 88 ALA A O 1
ATOM 650 N N . PRO A 1 89 ? -27.738 -4.950 36.160 1.00 58.66 89 PRO A N 1
ATOM 651 C CA . PRO A 1 89 ? -26.770 -5.996 35.849 1.00 58.66 89 PRO A CA 1
ATOM 652 C C . PRO A 1 89 ? -25.635 -5.414 34.990 1.00 58.66 89 PRO A C 1
ATOM 654 O O . PRO A 1 89 ? -25.896 -4.484 34.219 1.00 58.66 89 PRO A O 1
ATOM 657 N N . PRO A 1 90 ? -24.390 -5.924 35.120 1.00 55.69 90 PRO A N 1
ATOM 658 C CA . PRO A 1 90 ? -23.242 -5.403 34.384 1.00 55.69 90 PRO A CA 1
ATOM 659 C C . PRO A 1 90 ? -23.622 -5.247 32.906 1.00 55.69 90 PRO A C 1
ATOM 661 O O . PRO A 1 90 ? -24.143 -6.196 32.312 1.00 55.69 90 PRO A O 1
ATOM 664 N N . PRO A 1 91 ? -23.474 -4.039 32.340 1.00 53.31 91 PRO A N 1
ATOM 665 C CA . PRO A 1 91 ? -24.174 -3.696 31.119 1.00 53.31 91 PRO A CA 1
ATOM 666 C C . PRO A 1 91 ? -23.710 -4.560 29.944 1.00 53.31 91 PRO A C 1
ATOM 668 O O . PRO A 1 91 ? -22.531 -4.895 29.811 1.00 53.31 91 PRO A O 1
ATOM 671 N N . ALA A 1 92 ? -24.635 -4.800 29.011 1.00 56.28 92 ALA A N 1
ATOM 672 C CA . ALA A 1 92 ? -24.340 -5.257 27.651 1.00 56.28 92 ALA A CA 1
ATOM 673 C C . ALA A 1 92 ? -23.374 -4.317 26.891 1.00 56.28 92 ALA A C 1
ATOM 675 O O . ALA A 1 92 ? -22.946 -4.643 25.792 1.00 56.28 92 ALA A O 1
ATOM 676 N N . ALA A 1 93 ? -22.970 -3.196 27.499 1.00 57.97 93 ALA A N 1
ATOM 677 C CA . ALA A 1 93 ? -21.941 -2.275 27.033 1.00 57.97 93 ALA A CA 1
ATOM 678 C C . ALA A 1 93 ? -20.614 -2.950 26.652 1.00 57.97 93 ALA A C 1
ATOM 680 O O . ALA A 1 93 ? -19.891 -2.433 25.807 1.00 57.97 93 ALA A O 1
ATOM 681 N N . ASN A 1 94 ? -20.298 -4.120 27.214 1.00 66.88 94 ASN A N 1
ATOM 682 C CA . ASN A 1 94 ? -19.153 -4.901 26.744 1.00 66.88 94 ASN A CA 1
ATOM 683 C C . ASN A 1 94 ? -19.349 -5.398 25.303 1.00 66.88 94 ASN A C 1
ATOM 685 O O . ASN A 1 94 ? -18.392 -5.407 24.540 1.00 66.88 94 ASN A O 1
ATOM 689 N N . ALA A 1 95 ? -20.567 -5.771 24.904 1.00 78.25 95 ALA A N 1
ATOM 690 C CA . ALA A 1 95 ? -20.865 -6.202 23.540 1.00 78.25 95 ALA A CA 1
ATOM 691 C C . ALA A 1 95 ? -20.807 -5.033 22.545 1.00 78.25 95 ALA A C 1
ATOM 693 O O . ALA A 1 95 ? -20.253 -5.200 21.462 1.00 78.25 95 ALA A O 1
ATOM 694 N N . ASP A 1 96 ? -21.298 -3.848 22.922 1.00 80.31 96 ASP A N 1
ATOM 695 C CA . ASP A 1 96 ? -21.234 -2.653 22.066 1.00 80.31 96 ASP A CA 1
ATOM 696 C C . ASP A 1 96 ? -19.793 -2.157 21.880 1.00 80.31 96 ASP A C 1
ATOM 698 O O . ASP A 1 96 ? -19.387 -1.839 20.764 1.00 80.31 96 ASP A O 1
ATOM 702 N N . VAL A 1 97 ? -18.983 -2.161 22.946 1.00 82.88 97 VAL A N 1
ATOM 703 C CA . VAL A 1 97 ? -17.552 -1.817 22.865 1.00 82.88 97 VAL A CA 1
ATOM 704 C C . VAL A 1 97 ? -16.776 -2.863 22.058 1.00 82.88 97 VAL A C 1
ATOM 706 O O . VAL A 1 97 ? -15.918 -2.493 21.259 1.00 82.88 97 VAL A O 1
ATOM 709 N N . VAL A 1 98 ? -17.083 -4.157 22.213 1.00 86.44 98 VAL A N 1
ATOM 710 C CA . VAL A 1 98 ? -16.480 -5.228 21.397 1.00 86.44 98 VAL A CA 1
ATOM 711 C C . VAL A 1 98 ? -16.868 -5.076 19.927 1.00 86.44 98 VAL A C 1
ATOM 713 O O . VAL A 1 98 ? -16.000 -5.141 19.064 1.00 86.44 98 VAL A O 1
ATOM 716 N N . LYS A 1 99 ? -18.138 -4.793 19.625 1.00 87.25 99 LYS A N 1
ATOM 717 C CA . LYS A 1 99 ? -18.596 -4.549 18.255 1.00 87.25 99 LYS A CA 1
ATOM 718 C C . LYS A 1 99 ? -17.906 -3.330 17.638 1.00 87.25 99 LYS A C 1
ATOM 720 O O . LYS A 1 99 ? -17.381 -3.435 16.535 1.00 87.25 99 LYS A O 1
ATOM 725 N N . ALA A 1 100 ? -17.848 -2.207 18.356 1.00 87.12 100 ALA A N 1
ATOM 726 C CA . ALA A 1 100 ? -17.155 -1.001 17.902 1.00 87.12 100 ALA A CA 1
ATOM 727 C C . ALA A 1 100 ? -15.657 -1.253 17.665 1.00 87.12 100 ALA A C 1
ATOM 729 O O . ALA A 1 100 ? -15.075 -0.718 16.722 1.00 87.12 100 ALA A O 1
ATOM 730 N N . ARG A 1 101 ? -15.035 -2.102 18.490 1.00 89.62 101 ARG A N 1
ATOM 731 C CA . ARG A 1 101 ? -13.647 -2.528 18.309 1.00 89.62 101 ARG A CA 1
ATOM 732 C C . ARG A 1 101 ? -13.464 -3.383 17.059 1.00 89.62 101 ARG A C 1
ATOM 734 O O . ARG A 1 101 ? -12.568 -3.079 16.282 1.00 89.62 101 ARG A O 1
ATOM 741 N N . ASN A 1 102 ? -14.313 -4.379 16.828 1.00 90.62 102 ASN A N 1
ATOM 742 C CA . ASN A 1 102 ? -14.231 -5.212 15.627 1.00 90.62 102 ASN A CA 1
ATOM 743 C C . ASN A 1 102 ? -14.465 -4.375 14.354 1.00 90.62 102 ASN A C 1
ATOM 745 O O . ASN A 1 102 ? -13.724 -4.494 13.384 1.00 90.62 102 ASN A O 1
ATOM 749 N N . GLU A 1 103 ? -15.438 -3.457 14.368 1.00 91.38 103 GLU A N 1
ATOM 750 C CA . GLU A 1 103 ? -15.661 -2.517 13.259 1.00 91.38 103 GLU A CA 1
ATOM 751 C C . GLU A 1 103 ? -14.451 -1.599 13.021 1.00 91.38 103 GLU A C 1
ATOM 753 O O . GLU A 1 103 ? -14.100 -1.319 11.873 1.00 91.38 103 GLU A O 1
ATOM 758 N N . ALA A 1 104 ? -13.796 -1.135 14.089 1.00 91.19 104 ALA A N 1
ATOM 759 C CA . ALA A 1 104 ? -12.566 -0.362 13.990 1.00 91.19 104 ALA A CA 1
ATOM 760 C C . ALA A 1 104 ? -11.414 -1.187 13.390 1.00 91.19 104 ALA A C 1
ATOM 762 O O . ALA A 1 104 ? -10.720 -0.701 12.496 1.00 91.19 104 ALA A O 1
ATOM 763 N N . GLU A 1 105 ? -11.227 -2.427 13.843 1.00 92.44 105 GLU A N 1
ATOM 764 C CA . GLU A 1 105 ? -10.204 -3.344 13.329 1.00 92.44 105 GLU A CA 1
ATOM 765 C C . GLU A 1 105 ? -10.421 -3.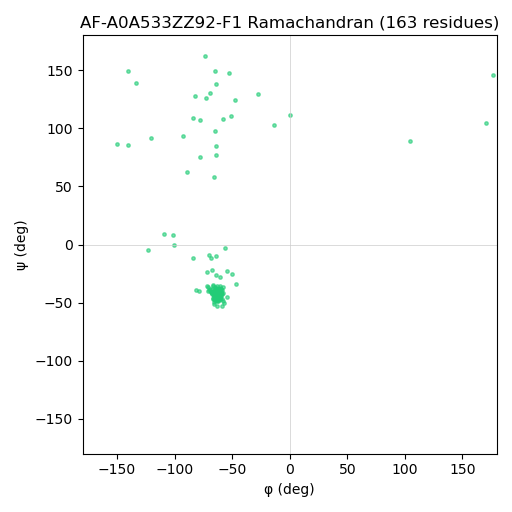636 11.832 1.00 92.44 105 GLU A C 1
ATOM 767 O O . GLU A 1 105 ? -9.475 -3.515 11.050 1.00 92.44 105 GLU A O 1
ATOM 772 N N . ASN A 1 106 ? -11.667 -3.864 11.402 1.00 94.44 106 ASN A N 1
ATOM 773 C CA . ASN A 1 106 ? -12.030 -4.033 9.989 1.00 94.44 106 ASN A CA 1
ATOM 774 C C . ASN A 1 106 ? -11.692 -2.797 9.142 1.00 94.44 106 ASN A C 1
ATOM 776 O O . ASN A 1 106 ? -11.060 -2.914 8.094 1.00 94.44 106 ASN A O 1
ATOM 780 N N . LYS A 1 107 ? -12.035 -1.589 9.613 1.00 94.31 107 LYS A N 1
ATOM 781 C CA . LYS A 1 107 ? -11.704 -0.339 8.900 1.00 94.31 107 LYS A CA 1
ATOM 782 C C . LYS A 1 107 ? -10.192 -0.125 8.771 1.00 94.31 107 LYS A C 1
ATOM 784 O O . LYS A 1 107 ? -9.729 0.365 7.743 1.00 94.31 107 LYS A O 1
ATOM 789 N N . VAL A 1 108 ? -9.419 -0.461 9.809 1.00 94.69 108 VAL A N 1
ATOM 790 C CA . VAL A 1 108 ? -7.948 -0.384 9.762 1.00 94.69 108 VAL A CA 1
ATOM 791 C C . VAL A 1 108 ? -7.393 -1.391 8.759 1.00 94.69 108 VAL A C 1
ATOM 793 O O . VAL A 1 108 ? -6.499 -1.040 7.992 1.00 94.69 108 VAL A O 1
ATOM 796 N N . ALA A 1 109 ? -7.933 -2.611 8.723 1.00 94.25 109 ALA A N 1
ATOM 797 C CA . ALA A 1 109 ? -7.530 -3.628 7.757 1.00 94.25 109 ALA A CA 1
ATOM 798 C C . ALA A 1 109 ? -7.821 -3.201 6.309 1.00 94.25 109 ALA A C 1
ATOM 800 O O . ALA A 1 109 ? -6.937 -3.319 5.458 1.00 94.25 109 ALA A O 1
ATOM 801 N N . ASP A 1 110 ? -8.988 -2.603 6.049 1.00 95.31 110 ASP A N 1
ATOM 802 C CA . ASP A 1 110 ? -9.335 -2.051 4.735 1.00 95.31 110 ASP A CA 1
ATOM 803 C C . ASP A 1 110 ? -8.372 -0.932 4.311 1.00 95.31 110 ASP A C 1
ATOM 805 O O . ASP A 1 110 ? -7.851 -0.930 3.194 1.00 95.31 110 ASP A O 1
ATOM 809 N N . ALA A 1 111 ? -8.067 0.003 5.215 1.00 95.00 111 ALA A N 1
ATOM 810 C CA . ALA A 1 111 ? -7.127 1.081 4.922 1.00 95.00 111 ALA A CA 1
ATOM 811 C C . ALA A 1 111 ? -5.686 0.571 4.727 1.00 95.00 111 ALA A C 1
ATOM 813 O O . ALA A 1 111 ? -4.950 1.083 3.881 1.00 95.00 111 ALA A O 1
ATOM 814 N N . GLN A 1 112 ? -5.277 -0.466 5.462 1.00 96.19 112 GLN A N 1
ATOM 815 C CA . GLN A 1 112 ? -3.978 -1.111 5.270 1.00 96.19 112 GLN A CA 1
ATOM 816 C C . GLN A 1 112 ? -3.903 -1.842 3.923 1.00 96.19 112 GLN A C 1
ATOM 818 O O . GLN A 1 112 ? -2.867 -1.788 3.255 1.00 96.19 112 GLN A O 1
ATOM 823 N N . TYR A 1 113 ? -4.994 -2.480 3.491 1.00 96.00 113 TYR A N 1
ATOM 824 C CA . TYR A 1 113 ? -5.094 -3.071 2.159 1.00 96.00 113 TYR A CA 1
ATOM 825 C C . TYR A 1 113 ? -4.902 -2.018 1.059 1.00 96.00 113 TYR A C 1
ATOM 827 O O . TYR A 1 113 ? -4.163 -2.262 0.104 1.00 96.00 113 TYR A O 1
ATOM 835 N N . ASP A 1 114 ? -5.487 -0.826 1.210 1.00 96.25 114 ASP A N 1
ATOM 836 C CA . ASP A 1 114 ? -5.290 0.279 0.265 1.00 96.25 114 ASP A CA 1
ATOM 837 C C . ASP A 1 114 ? -3.826 0.749 0.204 1.00 96.25 114 ASP A C 1
ATOM 839 O O . ASP A 1 114 ? -3.313 1.028 -0.885 1.00 96.25 114 ASP A O 1
ATOM 843 N N . VAL A 1 115 ? -3.122 0.788 1.342 1.00 96.50 115 VAL A N 1
ATOM 844 C CA . VAL A 1 115 ? -1.678 1.088 1.392 1.00 96.50 115 VAL A CA 1
ATOM 845 C C . VAL A 1 115 ? -0.867 0.023 0.651 1.00 96.50 115 VAL A C 1
ATOM 847 O O . VAL A 1 115 ? -0.006 0.359 -0.167 1.00 96.50 115 VAL A O 1
ATOM 850 N N . ASP A 1 116 ? -1.139 -1.256 0.904 1.00 94.25 116 ASP A N 1
ATOM 851 C CA . ASP A 1 116 ? -0.427 -2.366 0.263 1.00 94.25 116 ASP A CA 1
ATOM 852 C C . ASP A 1 116 ? -0.696 -2.399 -1.249 1.00 94.25 116 ASP A C 1
ATOM 854 O O . ASP A 1 116 ? 0.226 -2.581 -2.050 1.00 94.25 116 ASP A O 1
ATOM 858 N N . LYS A 1 117 ? -1.937 -2.120 -1.660 1.00 96.06 117 LYS A N 1
ATOM 859 C CA . LYS A 1 117 ? -2.310 -1.966 -3.066 1.00 96.06 117 LYS A CA 1
ATOM 860 C C . LYS A 1 117 ? -1.585 -0.795 -3.725 1.00 96.06 117 LYS A C 1
ATOM 862 O O . LYS A 1 117 ? -1.060 -0.959 -4.825 1.00 96.06 117 LYS A O 1
ATOM 867 N N . ALA A 1 118 ? -1.514 0.365 -3.070 1.00 95.69 118 ALA A N 1
ATOM 868 C CA . ALA A 1 118 ? -0.801 1.527 -3.599 1.00 95.69 118 ALA A CA 1
ATOM 869 C C . ALA A 1 118 ? 0.698 1.240 -3.797 1.00 95.69 118 ALA A C 1
ATOM 871 O O . ALA A 1 118 ? 1.261 1.616 -4.828 1.00 95.69 118 ALA A O 1
ATOM 872 N N . LYS A 1 119 ? 1.330 0.521 -2.858 1.00 94.62 119 LYS A N 1
ATOM 873 C CA . LYS A 1 119 ? 2.723 0.060 -2.988 1.00 94.62 119 LYS A CA 1
ATOM 874 C C . LYS A 1 119 ? 2.897 -0.890 -4.170 1.00 94.62 119 LYS A C 1
ATOM 876 O O . LYS A 1 119 ? 3.768 -0.661 -5.006 1.00 94.62 119 LYS A O 1
ATOM 881 N N . ALA A 1 120 ? 2.030 -1.894 -4.290 1.00 94.94 120 ALA A N 1
ATOM 882 C CA . ALA A 1 120 ? 2.073 -2.841 -5.399 1.00 94.94 120 ALA A CA 1
ATOM 883 C C . ALA A 1 120 ? 1.888 -2.143 -6.760 1.00 94.94 120 ALA A C 1
ATOM 885 O O . ALA A 1 120 ? 2.601 -2.438 -7.719 1.00 94.94 120 ALA A O 1
ATOM 886 N N . GLU A 1 121 ? 0.958 -1.186 -6.863 1.00 94.00 121 GLU A N 1
ATOM 887 C CA . GLU A 1 121 ? 0.759 -0.389 -8.080 1.00 94.00 121 GLU A CA 1
ATOM 888 C C . GLU A 1 121 ? 1.978 0.475 -8.428 1.00 94.00 121 GLU A C 1
ATOM 890 O O . GLU A 1 121 ? 2.275 0.656 -9.612 1.00 94.00 121 GLU A O 1
ATOM 895 N N . ALA A 1 122 ? 2.660 1.039 -7.427 1.00 92.81 122 ALA A N 1
ATOM 896 C CA . ALA A 1 122 ? 3.875 1.825 -7.623 1.00 92.81 122 ALA A CA 1
ATOM 897 C C . ALA A 1 122 ? 5.020 0.947 -8.148 1.00 92.81 122 ALA A C 1
ATOM 899 O O . ALA A 1 122 ? 5.621 1.259 -9.176 1.00 92.81 122 ALA A O 1
ATOM 900 N N . GLU A 1 123 ? 5.269 -0.193 -7.500 1.00 92.38 123 GLU A N 1
ATOM 901 C CA . GLU A 1 123 ? 6.293 -1.154 -7.920 1.00 92.38 123 GLU A CA 1
ATOM 902 C C . GLU A 1 123 ? 6.032 -1.682 -9.332 1.00 92.38 123 GLU A C 1
ATOM 904 O O . GLU A 1 123 ? 6.959 -1.763 -10.142 1.00 92.38 123 GLU A O 1
ATOM 909 N N . ARG A 1 124 ? 4.765 -1.969 -9.666 1.00 93.25 124 ARG A N 1
ATOM 910 C CA . ARG A 1 124 ? 4.379 -2.394 -11.015 1.00 93.25 124 ARG A CA 1
ATOM 911 C C . ARG A 1 124 ? 4.689 -1.321 -12.054 1.00 93.25 124 ARG A C 1
ATOM 913 O O . ARG A 1 124 ? 5.286 -1.643 -13.071 1.00 93.25 124 ARG A O 1
ATOM 920 N N . GLN A 1 125 ? 4.341 -0.058 -11.803 1.00 93.00 125 GLN A N 1
ATOM 921 C CA . GLN A 1 125 ? 4.619 1.043 -12.738 1.00 93.00 125 GLN A CA 1
ATOM 922 C C . GLN A 1 125 ? 6.123 1.252 -12.958 1.00 93.00 125 GLN A C 1
ATOM 924 O O . GLN A 1 125 ? 6.560 1.478 -14.086 1.00 93.00 125 GLN A O 1
ATOM 929 N N . VAL A 1 126 ? 6.930 1.132 -11.900 1.00 91.25 126 VAL A N 1
ATOM 930 C CA . VAL A 1 126 ? 8.395 1.205 -12.005 1.00 91.25 126 VAL A CA 1
ATOM 931 C C . VAL A 1 126 ? 8.947 0.024 -12.801 1.00 91.25 126 VAL A C 1
ATOM 933 O O . VAL A 1 126 ? 9.790 0.213 -13.680 1.00 91.25 126 VAL A O 1
ATOM 936 N N . ALA A 1 127 ? 8.466 -1.192 -12.535 1.00 90.44 127 ALA A N 1
ATOM 937 C CA . ALA A 1 127 ? 8.845 -2.376 -13.298 1.00 90.44 127 ALA A CA 1
ATOM 938 C C . ALA A 1 127 ? 8.450 -2.231 -14.776 1.00 90.44 127 ALA A C 1
ATOM 940 O O . ALA A 1 127 ? 9.279 -2.459 -15.653 1.00 90.44 127 ALA A O 1
ATOM 941 N N . GLU A 1 128 ? 7.236 -1.755 -15.058 1.00 90.25 128 GLU A N 1
ATOM 942 C CA . GLU A 1 128 ? 6.755 -1.489 -16.412 1.00 90.25 128 GLU A CA 1
ATOM 943 C C . GLU A 1 128 ? 7.637 -0.461 -17.137 1.00 90.25 128 GLU A C 1
ATOM 945 O O . GLU A 1 128 ? 8.016 -0.672 -18.289 1.00 90.25 128 GLU A O 1
ATOM 950 N N . ALA A 1 129 ? 8.025 0.627 -16.465 1.00 89.25 129 ALA A N 1
ATOM 951 C CA . ALA A 1 129 ? 8.938 1.621 -17.022 1.00 89.25 129 ALA A CA 1
ATOM 952 C C . ALA A 1 129 ? 10.321 1.022 -17.341 1.00 89.25 129 ALA A C 1
ATOM 954 O O . ALA A 1 129 ? 10.872 1.291 -18.408 1.00 89.25 129 ALA A O 1
ATOM 955 N N . ARG A 1 130 ? 10.853 0.156 -16.467 1.00 86.88 130 ARG A N 1
ATOM 956 C CA . ARG A 1 130 ? 12.134 -0.546 -16.675 1.00 86.88 130 ARG A CA 1
ATOM 957 C C . ARG A 1 130 ? 12.083 -1.544 -17.833 1.00 86.88 130 ARG A C 1
ATOM 959 O O . ARG A 1 130 ? 13.059 -1.678 -18.565 1.00 86.88 130 ARG A O 1
ATOM 966 N N . CYS A 1 131 ? 10.955 -2.217 -18.033 1.00 87.19 131 CYS A N 1
ATOM 96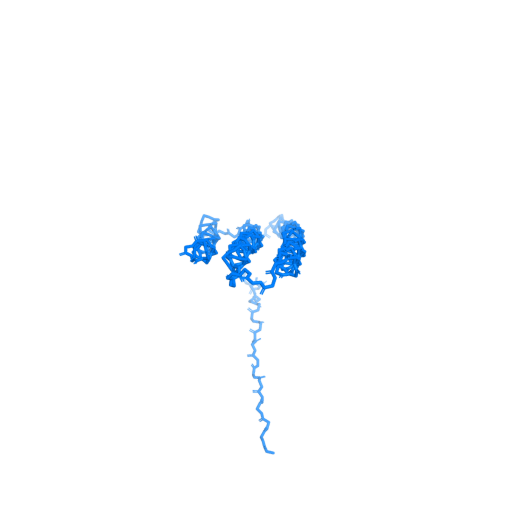7 C CA . CYS A 1 131 ? 10.785 -3.187 -19.115 1.00 87.19 131 CYS A CA 1
ATOM 968 C C . CYS A 1 131 ? 10.795 -2.554 -20.516 1.00 87.19 131 CYS A C 1
ATOM 970 O O . CYS A 1 131 ? 11.125 -3.233 -21.486 1.00 87.19 131 CYS A O 1
ATOM 972 N N . LYS A 1 132 ? 10.500 -1.251 -20.642 1.00 79.94 132 LYS A N 1
ATOM 973 C CA . LYS A 1 132 ? 10.481 -0.546 -21.937 1.00 79.94 132 LYS A CA 1
ATOM 974 C C . LYS A 1 132 ? 11.850 -0.472 -22.643 1.00 79.94 132 LYS A C 1
ATOM 976 O O . LYS A 1 132 ? 11.877 -0.082 -23.806 1.00 79.94 132 LYS A O 1
ATOM 981 N N . VAL A 1 133 ? 12.965 -0.837 -21.991 1.00 69.31 133 VAL A N 1
ATOM 982 C CA . VAL A 1 133 ? 14.341 -0.713 -22.543 1.00 69.31 133 VAL A CA 1
ATOM 983 C C . VAL A 1 133 ? 15.018 -2.041 -22.899 1.00 69.31 133 VAL A C 1
ATOM 985 O O . VAL A 1 133 ? 16.204 -2.046 -23.217 1.00 69.31 133 VAL A O 1
ATOM 988 N N . GLY A 1 134 ? 14.310 -3.175 -22.875 1.00 58.53 134 GLY A N 1
ATOM 989 C CA . GLY A 1 134 ? 14.898 -4.490 -23.171 1.00 58.53 134 GLY A CA 1
ATOM 990 C C . GLY A 1 134 ? 13.987 -5.408 -23.991 1.00 58.53 134 GLY A C 1
ATOM 991 O O . GLY A 1 134 ? 12.764 -5.337 -23.902 1.00 58.53 134 GLY A O 1
ATOM 992 N N . ALA A 1 135 ? 14.579 -6.286 -24.807 1.00 51.34 135 ALA A N 1
ATOM 993 C CA . ALA A 1 135 ? 13.866 -7.375 -25.486 1.00 51.34 135 ALA A CA 1
ATOM 994 C C . ALA A 1 135 ? 13.480 -8.509 -24.505 1.00 51.34 135 ALA A C 1
ATOM 996 O O . ALA A 1 135 ? 14.145 -8.662 -23.483 1.00 51.34 135 ALA A O 1
ATOM 997 N N . PRO A 1 136 ? 12.531 -9.401 -24.856 1.00 62.28 136 PRO A N 1
ATOM 998 C CA . PRO A 1 136 ? 11.187 -9.095 -25.330 1.00 62.28 136 PRO A CA 1
ATOM 999 C C . PRO A 1 136 ? 10.333 -8.585 -24.154 1.00 62.28 136 PRO A C 1
ATOM 1001 O O . PRO A 1 136 ? 10.201 -9.244 -23.119 1.00 62.28 136 PRO A O 1
ATOM 1004 N N . ASN A 1 137 ? 9.738 -7.408 -24.346 1.00 73.62 137 ASN A N 1
ATOM 1005 C CA . ASN A 1 137 ? 8.914 -6.683 -23.375 1.00 73.62 137 ASN A CA 1
ATOM 1006 C C . ASN A 1 137 ? 7.861 -7.572 -22.678 1.00 73.62 137 ASN A C 1
ATOM 1008 O O . ASN A 1 137 ? 7.596 -7.412 -21.489 1.00 73.62 137 ASN A O 1
ATOM 1012 N N . ASP A 1 138 ? 7.320 -8.561 -23.390 1.00 85.44 138 ASP A N 1
ATOM 1013 C CA . ASP A 1 138 ? 6.208 -9.396 -22.929 1.00 85.44 138 ASP A CA 1
ATOM 1014 C C . ASP A 1 138 ? 6.533 -10.218 -21.676 1.00 85.44 138 ASP A C 1
ATOM 1016 O O . ASP A 1 138 ? 5.722 -10.267 -20.754 1.00 85.44 138 ASP A O 1
ATOM 1020 N N . MET A 1 139 ? 7.725 -10.820 -21.586 1.00 86.81 139 MET A N 1
ATOM 1021 C CA . MET A 1 139 ? 8.100 -11.611 -20.403 1.00 86.81 139 MET A CA 1
ATOM 1022 C C . MET A 1 139 ? 8.360 -10.711 -19.188 1.00 86.81 139 MET A C 1
ATOM 1024 O O . MET A 1 139 ? 8.014 -11.058 -18.060 1.00 86.81 139 MET A O 1
ATOM 1028 N N . CYS A 1 140 ? 8.930 -9.527 -19.421 1.00 88.62 140 CYS A N 1
ATOM 1029 C CA . CYS A 1 140 ? 9.169 -8.543 -18.371 1.00 88.62 140 CYS A CA 1
ATOM 1030 C C . CYS A 1 140 ? 7.843 -7.990 -17.817 1.00 88.62 140 CYS A C 1
ATOM 1032 O O . CYS A 1 140 ? 7.630 -7.983 -16.604 1.00 88.62 140 CYS A O 1
ATOM 1034 N N . MET A 1 141 ? 6.913 -7.630 -18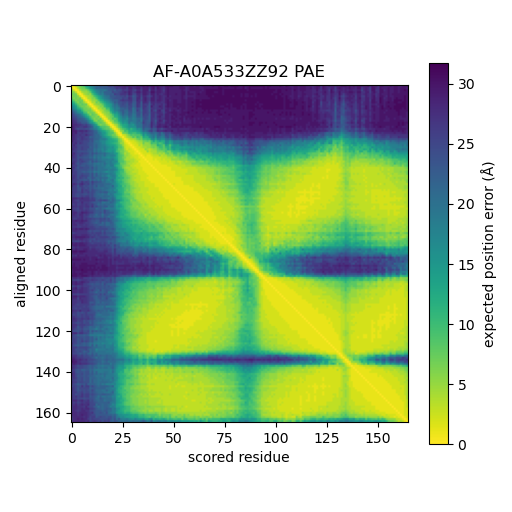.708 1.00 89.44 141 MET A N 1
ATOM 1035 C CA . MET A 1 141 ? 5.549 -7.208 -18.371 1.00 89.44 141 MET A CA 1
ATOM 1036 C C . MET A 1 141 ? 4.775 -8.306 -17.634 1.00 89.44 141 MET A C 1
ATOM 1038 O O . MET A 1 141 ? 4.118 -8.030 -16.630 1.00 89.44 141 MET A O 1
ATOM 1042 N N . ALA A 1 142 ? 4.874 -9.558 -18.095 1.00 92.88 142 ALA A N 1
ATOM 1043 C CA . ALA A 1 142 ? 4.224 -10.698 -17.454 1.00 92.88 142 ALA A CA 1
ATOM 1044 C C . ALA A 1 142 ? 4.722 -10.904 -16.016 1.00 92.88 142 ALA A C 1
ATOM 1046 O O . ALA A 1 142 ? 3.906 -11.079 -15.115 1.00 92.88 142 ALA A O 1
ATOM 1047 N N . ASN A 1 143 ? 6.034 -10.804 -15.778 1.00 90.38 143 ASN A N 1
ATOM 1048 C CA . ASN A 1 143 ? 6.606 -10.904 -14.434 1.00 90.38 143 ASN A CA 1
ATOM 1049 C C . ASN A 1 143 ? 6.173 -9.743 -13.528 1.00 90.38 143 ASN A C 1
ATOM 1051 O O . ASN A 1 143 ? 5.804 -9.970 -12.377 1.00 90.38 143 ASN A O 1
ATOM 1055 N N . ALA A 1 144 ? 6.167 -8.506 -14.039 1.00 91.50 144 ALA A N 1
ATOM 1056 C CA . ALA A 1 144 ? 5.683 -7.346 -13.289 1.00 91.50 144 ALA A CA 1
ATOM 1057 C C . ALA A 1 144 ? 4.209 -7.515 -12.878 1.00 91.50 144 ALA A C 1
ATOM 1059 O O . ALA A 1 144 ? 3.841 -7.254 -11.731 1.00 91.50 144 ALA A O 1
ATOM 1060 N N . LYS A 1 145 ? 3.375 -8.013 -13.798 1.00 94.31 145 LYS A N 1
ATOM 1061 C CA . LYS A 1 145 ? 1.967 -8.320 -13.537 1.00 94.31 145 LYS A CA 1
ATOM 1062 C C . LYS A 1 145 ? 1.801 -9.449 -12.518 1.00 94.31 145 LYS A C 1
ATOM 1064 O O . LYS A 1 145 ? 1.035 -9.282 -11.576 1.00 94.31 145 LYS A O 1
ATOM 1069 N N . ALA A 1 146 ? 2.525 -10.557 -12.670 1.00 95.06 146 ALA A N 1
ATOM 1070 C CA . ALA A 1 146 ? 2.449 -11.693 -11.753 1.00 95.06 146 ALA A CA 1
ATOM 1071 C C . ALA A 1 146 ? 2.861 -11.304 -10.323 1.00 95.06 146 ALA A C 1
ATOM 1073 O O . ALA A 1 146 ? 2.197 -11.686 -9.360 1.00 95.06 146 ALA A O 1
ATOM 1074 N N . ASN A 1 147 ? 3.906 -10.483 -10.180 1.00 93.56 147 ASN A N 1
ATOM 1075 C CA . ASN A 1 147 ? 4.318 -9.950 -8.882 1.00 93.56 147 ASN A CA 1
ATOM 1076 C C . ASN A 1 147 ? 3.231 -9.062 -8.267 1.00 93.56 147 ASN A C 1
ATOM 1078 O O . ASN A 1 147 ? 2.888 -9.244 -7.101 1.00 93.56 147 ASN A O 1
ATOM 1082 N N . TYR A 1 148 ? 2.648 -8.149 -9.051 1.00 95.19 148 TYR A N 1
ATOM 1083 C CA . TYR A 1 148 ? 1.528 -7.322 -8.601 1.00 95.19 148 TYR A CA 1
ATOM 1084 C C . TYR A 1 148 ? 0.345 -8.177 -8.125 1.00 95.19 148 TYR A C 1
ATOM 1086 O O . TYR A 1 148 ? -0.143 -7.988 -7.014 1.00 95.19 148 TYR A O 1
ATOM 1094 N N . GLU A 1 149 ? -0.096 -9.147 -8.928 1.00 96.56 149 GLU A N 1
ATOM 1095 C CA . GLU A 1 149 ? -1.221 -10.026 -8.585 1.00 96.56 149 GLU A CA 1
ATOM 1096 C C . GLU A 1 149 ? -0.944 -10.848 -7.320 1.00 96.56 149 GLU A C 1
ATOM 1098 O O . GLU A 1 149 ? -1.822 -10.961 -6.466 1.00 96.56 149 GLU A O 1
ATOM 1103 N N . SER A 1 150 ? 0.283 -11.352 -7.157 1.00 96.44 150 SER A N 1
ATOM 1104 C CA . SER A 1 150 ? 0.717 -12.070 -5.953 1.00 96.44 150 SER A CA 1
ATOM 1105 C C . SER A 1 150 ? 0.634 -11.195 -4.695 1.00 96.44 150 SER A C 1
ATOM 1107 O O . SER A 1 150 ? 0.057 -11.605 -3.685 1.00 96.44 150 SER A O 1
ATOM 1109 N N . VAL A 1 151 ? 1.138 -9.956 -4.760 1.00 94.25 151 VAL A N 1
ATOM 1110 C CA . VAL A 1 151 ? 1.089 -9.016 -3.628 1.00 94.25 151 VAL A CA 1
ATOM 1111 C C . VAL A 1 151 ? -0.352 -8.631 -3.291 1.00 94.25 151 VAL A C 1
ATOM 1113 O O . VAL A 1 151 ? -0.722 -8.643 -2.117 1.00 94.25 151 VAL A O 1
ATOM 1116 N N . ILE A 1 152 ? -1.192 -8.356 -4.295 1.00 96.69 152 ILE A N 1
ATOM 1117 C CA . ILE A 1 152 ? -2.611 -8.037 -4.076 1.00 96.69 152 ILE A CA 1
ATOM 1118 C C . ILE A 1 152 ? -3.364 -9.223 -3.476 1.00 96.69 152 ILE A C 1
ATOM 1120 O O . ILE A 1 152 ? -4.163 -9.028 -2.563 1.00 96.69 152 ILE A O 1
ATOM 1124 N N . ALA A 1 153 ? -3.102 -10.447 -3.93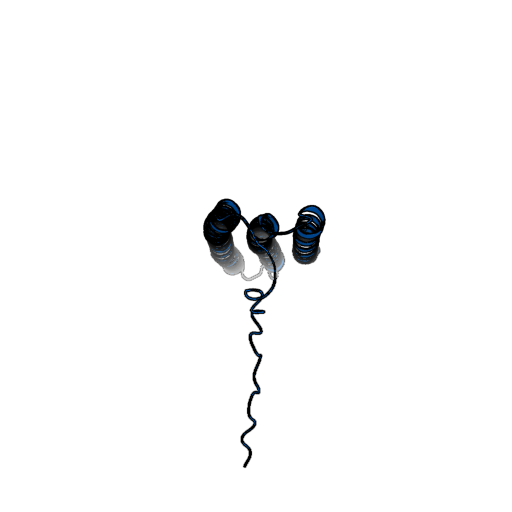5 1.00 97.25 153 ALA A N 1
ATOM 1125 C CA . ALA A 1 153 ? -3.711 -11.643 -3.363 1.00 97.25 153 ALA A CA 1
ATOM 1126 C C . ALA A 1 153 ? -3.319 -11.824 -1.887 1.00 97.25 153 ALA A C 1
ATOM 1128 O O . ALA A 1 153 ? -4.181 -12.101 -1.054 1.00 97.25 153 ALA A O 1
ATOM 1129 N N . ALA A 1 154 ? -2.047 -11.604 -1.541 1.00 94.75 154 ALA A N 1
ATOM 1130 C CA . ALA A 1 154 ? -1.578 -11.669 -0.159 1.00 94.75 154 ALA A CA 1
ATOM 1131 C C . ALA A 1 154 ? -2.187 -10.562 0.721 1.00 94.75 154 ALA A C 1
ATOM 1133 O O . ALA A 1 154 ? -2.610 -10.836 1.844 1.00 94.75 154 ALA A O 1
ATOM 1134 N N . ALA A 1 155 ? -2.265 -9.326 0.219 1.00 93.50 155 ALA A N 1
ATOM 1135 C CA . ALA A 1 155 ? -2.903 -8.213 0.922 1.00 93.50 155 ALA A CA 1
ATOM 1136 C C . ALA A 1 155 ? -4.401 -8.477 1.137 1.00 93.50 155 ALA A C 1
ATOM 1138 O O . ALA A 1 155 ? -4.916 -8.288 2.238 1.00 93.50 155 ALA A O 1
ATOM 1139 N N . LYS A 1 156 ? -5.088 -8.991 0.111 1.00 95.75 156 LYS A N 1
ATOM 1140 C CA . LYS A 1 156 ? -6.498 -9.373 0.194 1.00 95.75 156 LYS A CA 1
ATOM 1141 C C . LYS A 1 156 ? -6.721 -10.471 1.230 1.00 95.75 156 LYS A C 1
ATOM 1143 O O . LYS A 1 156 ? -7.615 -10.337 2.051 1.00 95.75 156 LYS A O 1
ATOM 1148 N N . ALA A 1 157 ? -5.894 -11.517 1.233 1.00 95.50 157 ALA A N 1
ATOM 1149 C CA . ALA A 1 157 ? -6.007 -12.601 2.205 1.00 95.50 157 ALA A CA 1
ATOM 1150 C C . ALA A 1 157 ? -5.858 -12.103 3.653 1.00 95.50 157 ALA A C 1
ATOM 1152 O O . ALA A 1 157 ? -6.575 -12.567 4.535 1.00 95.50 157 ALA A O 1
ATOM 1153 N N . LYS A 1 158 ? -4.964 -11.134 3.899 1.00 92.44 158 LYS A N 1
ATOM 1154 C CA . LYS A 1 158 ? -4.836 -10.488 5.215 1.00 92.44 158 LYS A CA 1
ATOM 1155 C C . LYS A 1 158 ? -6.075 -9.675 5.581 1.00 92.44 158 LYS A C 1
ATOM 1157 O O . LYS A 1 158 ? -6.507 -9.754 6.723 1.00 92.44 158 LYS A O 1
ATOM 1162 N N . ASN A 1 159 ? -6.630 -8.916 4.634 1.00 93.81 159 ASN A N 1
ATOM 1163 C CA . ASN A 1 159 ? -7.845 -8.141 4.875 1.00 93.81 159 ASN A CA 1
ATOM 1164 C C . ASN A 1 159 ? -9.028 -9.065 5.193 1.00 93.81 159 ASN A C 1
ATOM 1166 O O . ASN A 1 159 ? -9.645 -8.949 6.247 1.00 93.81 159 ASN A O 1
ATOM 1170 N N . ASP A 1 160 ? -9.278 -10.047 4.324 1.00 94.62 160 ASP A N 1
ATOM 1171 C CA . ASP A 1 160 ? -10.372 -11.008 4.469 1.00 94.62 160 ASP A CA 1
ATOM 1172 C C . ASP A 1 160 ? -10.266 -11.773 5.812 1.00 94.62 160 ASP A C 1
ATOM 1174 O O . ASP A 1 160 ? -11.274 -11.996 6.476 1.00 94.62 160 ASP A O 1
ATOM 1178 N N . ALA A 1 161 ? -9.053 -12.107 6.277 1.00 92.38 161 ALA A N 1
ATOM 1179 C CA . ALA A 1 161 ? -8.841 -12.752 7.579 1.00 92.38 161 ALA A CA 1
ATOM 1180 C C . ALA A 1 161 ? -9.258 -11.891 8.788 1.00 92.38 161 ALA A C 1
ATOM 1182 O O . ALA A 1 161 ? -9.597 -12.449 9.832 1.00 92.38 161 ALA A O 1
ATOM 1183 N N . THR A 1 162 ? -9.243 -10.561 8.668 1.00 90.38 162 THR A N 1
ATOM 1184 C CA . THR A 1 162 ? -9.733 -9.653 9.718 1.00 90.38 162 THR A CA 1
ATOM 1185 C C . THR A 1 162 ? -11.259 -9.571 9.707 1.00 90.38 162 THR A C 1
ATOM 1187 O O . THR A 1 162 ? -11.879 -9.654 10.760 1.00 90.38 162 THR A O 1
ATOM 1190 N N . HIS A 1 163 ? -11.877 -9.532 8.522 1.00 87.44 163 HIS A N 1
ATOM 1191 C CA . HIS A 1 163 ? -13.340 -9.447 8.365 1.00 87.44 163 HIS A CA 1
ATOM 1192 C C . HIS A 1 163 ? -14.106 -10.722 8.757 1.00 87.44 163 HIS A C 1
ATOM 1194 O O . HIS A 1 163 ? -15.337 -10.712 8.803 1.00 87.44 163 HIS A O 1
ATOM 1200 N N . HIS A 1 164 ? -13.406 -11.827 9.017 1.00 80.12 164 HIS A N 1
ATOM 1201 C CA . HIS A 1 164 ? -13.994 -13.103 9.437 1.00 80.12 164 HIS A CA 1
ATOM 1202 C C . HIS A 1 164 ? -13.875 -13.389 10.948 1.00 80.12 164 HIS A C 1
ATOM 1204 O O . HIS A 1 164 ? -14.197 -14.506 11.363 1.00 80.12 164 HIS A O 1
ATOM 1210 N N . GLN A 1 165 ? -13.420 -12.419 11.751 1.00 62.62 165 GLN A N 1
ATOM 1211 C CA . GLN A 1 165 ? -13.376 -12.496 13.222 1.00 62.62 165 GLN A CA 1
ATOM 1212 C C . GLN A 1 165 ? -14.679 -12.010 13.866 1.00 62.62 165 GLN A C 1
ATOM 1214 O O . GLN A 1 165 ? -15.069 -12.614 14.891 1.00 62.62 165 GLN A O 1
#

Mean predicted aligned error: 12.17 Å

Radius of gyration: 27.12 Å; Cα contacts (8 Å, |Δi|>4): 102; chains: 1; bounding box: 69×23×78 Å

pLDDT: mean 79.26, std 18.42, range [36.47, 97.25]

Sequence (165 aa):
MHKQTFILVTLIFAAVLLQGCNQQPDTAAKVQADTAKVQADIAKAEADGQKKIIDAQAKLDQVVAQNNKDLVGAQTDAQKGATNNPTAPPPAANADVVKARNEAENKVADAQYDVDKAKAEAERQVAEARCKVGAPNDMCMANAKANYESVIAAAKAKNDATHHQ

Foldseek 3Di:
DDDDDPDDPDPCPPPPPDDDDPDDPVVVVVLVVLVVVLVVQLVVLLVVLVVQLVVLVVVLVVLLVVLVVVLVVLVVVLVVVCVVDVPDDNDPSVVVSVVSVLVSQLSSLVSVLSNLLSNLSSQLSNQLSVLVNDPPSVVSNVVSVVSSVVSNVVSVVSSVVSVVD

Secondary structure (DSSP, 8-state):
-----------------SS-----HHHHHHHHHHHHHHHHHHHHHHHHHHHHHHHHHHHHHHHHHHHHHHHHHHHHHHHHHHH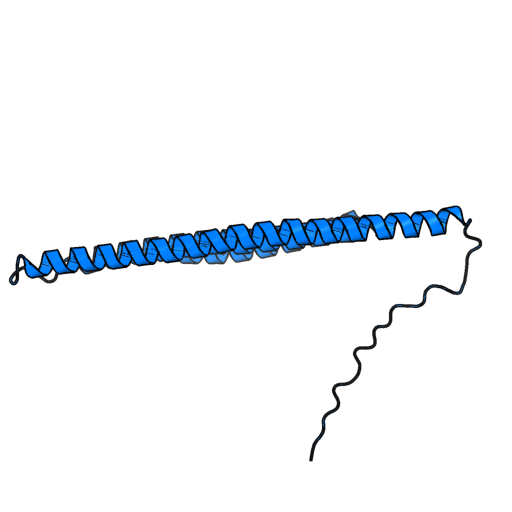T-TTSPSPTHHHHHHHHHHHHHHHHHHHHHHHHHHHHHHHHHHHHHHHTTSS-HHHHHHHHHHHHHHHHHHHHHHHHHHHT-

Solvent-accessible surface area (backbone atoms only — not comparable to full-atom values): 9160 Å² total; per-residue (Å²): 142,80,89,80,84,83,75,81,85,76,82,75,73,75,81,85,80,83,85,87,75,96,68,56,71,71,55,60,55,48,52,52,52,53,52,53,52,37,53,52,47,29,53,48,27,48,52,57,20,50,51,45,32,51,57,28,46,54,49,33,53,49,47,51,56,50,38,53,52,51,50,53,49,47,51,51,54,42,51,56,57,48,72,76,40,84,83,58,71,86,62,70,48,61,58,56,46,50,49,51,47,52,54,37,52,39,50,46,35,53,31,48,35,49,28,51,45,28,46,36,54,21,53,30,44,31,44,50,35,60,29,76,79,48,88,66,45,64,63,49,45,49,50,32,50,52,52,32,53,51,52,46,52,54,38,46,52,56,32,55,61,53,73,74,113